Protein AF-A0A094YWD0-F1 (afdb_monomer_lite)

Structure (mmCIF, N/CA/C/O backbone):
data_AF-A0A094YWD0-F1
#
_entry.id   AF-A0A094YWD0-F1
#
loop_
_atom_site.group_PDB
_atom_site.id
_atom_site.type_symbol
_atom_site.label_atom_id
_atom_site.label_alt_id
_atom_site.label_comp_id
_atom_site.label_asym_id
_atom_site.label_entity_id
_atom_site.label_seq_id
_atom_site.pdbx_PDB_ins_code
_atom_site.Cartn_x
_atom_site.Cartn_y
_atom_site.Cartn_z
_atom_site.occupancy
_atom_site.B_iso_or_equiv
_atom_site.auth_seq_id
_atom_site.auth_comp_id
_atom_site.auth_asym_id
_atom_site.auth_atom_id
_atom_site.pdbx_PDB_model_num
ATOM 1 N N . MET A 1 1 ? 20.566 14.401 -13.069 1.00 58.91 1 MET A N 1
ATOM 2 C CA . MET A 1 1 ? 19.332 14.730 -13.814 1.00 58.91 1 MET A CA 1
ATOM 3 C C . MET A 1 1 ? 18.241 13.792 -13.318 1.00 58.91 1 MET A C 1
ATOM 5 O O . MET A 1 1 ? 18.445 12.587 -13.382 1.00 58.91 1 MET A O 1
ATOM 9 N N . ILE A 1 2 ? 17.164 14.310 -12.721 1.00 68.06 2 ILE A N 1
ATOM 10 C CA . ILE A 1 2 ? 16.050 13.475 -12.239 1.00 68.06 2 ILE A CA 1
ATOM 11 C C . ILE A 1 2 ? 15.212 13.089 -13.460 1.00 68.06 2 ILE A C 1
ATOM 13 O O . ILE A 1 2 ? 14.759 13.970 -14.187 1.00 68.06 2 ILE A O 1
ATOM 17 N N . THR A 1 3 ? 15.044 11.792 -13.718 1.00 81.31 3 THR A N 1
ATOM 18 C CA . THR A 1 3 ? 14.135 11.312 -14.769 1.00 81.31 3 THR A CA 1
ATOM 19 C C . THR A 1 3 ? 12.700 11.268 -14.239 1.00 81.31 3 THR A C 1
ATOM 21 O O . THR A 1 3 ? 12.477 11.226 -13.028 1.00 81.31 3 THR A O 1
ATOM 24 N N . ALA A 1 4 ? 11.716 11.258 -15.141 1.00 80.19 4 ALA A N 1
ATOM 25 C CA . ALA A 1 4 ? 10.300 11.189 -14.768 1.00 80.19 4 ALA A CA 1
ATOM 26 C C . ALA A 1 4 ? 9.953 9.940 -13.928 1.00 80.19 4 ALA A C 1
ATOM 28 O O . ALA A 1 4 ? 9.079 9.988 -13.070 1.00 80.19 4 ALA A O 1
ATOM 29 N N . GLU A 1 5 ? 10.668 8.828 -14.117 1.00 77.19 5 GLU A N 1
ATOM 30 C CA . GLU A 1 5 ? 10.511 7.626 -13.287 1.00 77.19 5 GLU A CA 1
ATOM 31 C C . GLU A 1 5 ? 10.878 7.904 -11.818 1.00 77.19 5 GLU A C 1
ATOM 33 O O . GLU A 1 5 ? 10.134 7.557 -10.899 1.00 77.19 5 GLU A O 1
ATOM 38 N N . TRP A 1 6 ? 11.990 8.601 -11.577 1.00 83.75 6 TRP A N 1
ATOM 39 C CA . TRP A 1 6 ? 12.442 8.917 -10.222 1.00 83.75 6 TRP A CA 1
ATOM 40 C C . TRP A 1 6 ? 11.555 9.950 -9.520 1.00 83.75 6 TRP A C 1
ATOM 42 O O . TRP A 1 6 ? 11.378 9.854 -8.306 1.00 83.75 6 TRP A O 1
ATOM 52 N N . SER A 1 7 ? 10.943 10.895 -10.245 1.00 86.38 7 SER A N 1
ATOM 53 C CA . SER A 1 7 ? 9.976 11.821 -9.635 1.00 86.38 7 SER A CA 1
ATOM 54 C C . SER A 1 7 ? 8.698 11.107 -9.182 1.00 86.38 7 SER A C 1
ATOM 56 O O . SER A 1 7 ? 8.186 11.407 -8.103 1.00 86.38 7 SER A O 1
ATOM 58 N N . ILE A 1 8 ? 8.229 10.108 -9.940 1.00 86.12 8 ILE A N 1
ATOM 59 C CA . ILE A 1 8 ? 7.102 9.248 -9.545 1.00 86.12 8 ILE A CA 1
ATOM 60 C C . ILE A 1 8 ? 7.458 8.437 -8.293 1.00 86.12 8 ILE A C 1
ATOM 62 O O . ILE A 1 8 ? 6.683 8.408 -7.339 1.00 86.12 8 ILE A O 1
ATOM 66 N N . VAL A 1 9 ? 8.643 7.821 -8.256 1.00 86.12 9 VAL A N 1
ATOM 67 C CA . VAL A 1 9 ? 9.125 7.070 -7.082 1.00 86.12 9 VAL A CA 1
ATOM 68 C C . VAL A 1 9 ? 9.156 7.957 -5.833 1.00 86.12 9 VAL A C 1
ATOM 70 O O . VAL A 1 9 ? 8.632 7.562 -4.793 1.00 86.12 9 VAL A O 1
ATOM 73 N N . ILE A 1 10 ? 9.699 9.175 -5.935 1.00 90.38 10 ILE A N 1
ATOM 74 C CA . ILE A 1 10 ? 9.741 10.138 -4.822 1.00 90.38 10 ILE A CA 1
ATOM 75 C C . ILE A 1 10 ? 8.327 10.502 -4.352 1.00 90.38 10 ILE A C 1
ATOM 77 O O . ILE A 1 10 ? 8.067 10.515 -3.148 1.00 90.38 10 ILE A O 1
ATOM 81 N N . LEU A 1 11 ? 7.397 10.748 -5.280 1.00 91.31 11 LEU A N 1
ATOM 82 C CA . LEU A 1 11 ? 6.003 11.037 -4.944 1.00 91.31 11 LEU A CA 1
ATOM 83 C C . LEU A 1 11 ? 5.360 9.885 -4.157 1.00 91.31 11 LEU A C 1
ATOM 85 O O . LEU A 1 11 ? 4.728 10.122 -3.128 1.00 91.31 11 LEU A O 1
ATOM 89 N N . PHE A 1 12 ? 5.553 8.639 -4.593 1.00 89.44 12 PHE A N 1
ATOM 90 C CA . PHE A 1 12 ? 5.037 7.472 -3.875 1.00 89.44 12 PHE A CA 1
ATOM 91 C C . PHE A 1 12 ? 5.646 7.320 -2.479 1.00 89.44 12 PHE A C 1
ATOM 93 O O . PHE A 1 12 ? 4.923 6.988 -1.541 1.00 89.44 12 PHE A O 1
ATOM 100 N N . ILE A 1 13 ? 6.941 7.603 -2.311 1.00 91.25 13 ILE A N 1
ATOM 101 C CA . ILE A 1 13 ? 7.590 7.595 -0.993 1.00 91.25 13 ILE A CA 1
ATOM 102 C C . ILE A 1 13 ? 6.936 8.628 -0.067 1.00 91.25 13 ILE A C 1
ATOM 104 O O . ILE A 1 13 ? 6.588 8.298 1.067 1.00 91.25 13 ILE A O 1
ATOM 108 N N . LEU A 1 14 ? 6.709 9.855 -0.545 1.00 93.31 14 LEU A N 1
ATOM 109 C CA . LEU A 1 14 ? 6.039 10.900 0.238 1.00 93.31 14 LEU A CA 1
ATOM 110 C C . LEU A 1 14 ? 4.612 10.491 0.630 1.00 93.31 14 LEU A C 1
ATOM 112 O O . LEU A 1 14 ? 4.219 10.647 1.788 1.00 93.31 14 LEU A O 1
ATOM 116 N N . LEU A 1 15 ? 3.856 9.911 -0.306 1.00 91.81 15 LEU A N 1
ATOM 117 C CA . LEU A 1 15 ? 2.512 9.394 -0.040 1.00 91.81 15 LEU A CA 1
ATOM 118 C C . LEU A 1 15 ? 2.526 8.262 0.993 1.00 91.81 15 LEU A C 1
ATOM 120 O O . LEU A 1 15 ? 1.664 8.232 1.871 1.00 91.81 15 LEU A O 1
ATOM 124 N N . LEU A 1 16 ? 3.502 7.353 0.927 1.00 91.69 16 LEU A N 1
ATOM 125 C CA . LEU A 1 16 ? 3.660 6.262 1.889 1.00 91.69 16 LEU A CA 1
ATOM 126 C C . LEU A 1 16 ? 3.991 6.774 3.289 1.00 91.69 16 LEU A C 1
ATOM 128 O O . LEU A 1 16 ? 3.429 6.271 4.258 1.00 91.69 16 LEU A O 1
ATOM 132 N N . LEU A 1 17 ? 4.859 7.780 3.411 1.00 92.69 17 LEU A N 1
ATOM 133 C CA . LEU A 1 17 ? 5.178 8.398 4.700 1.00 92.69 17 LEU A CA 1
ATOM 134 C C . LEU A 1 17 ? 3.941 9.058 5.320 1.00 92.69 17 LEU A C 1
ATOM 136 O O . LEU A 1 17 ? 3.639 8.837 6.495 1.00 92.69 17 LEU A O 1
ATOM 140 N N . LEU A 1 18 ? 3.190 9.815 4.516 1.00 93.44 18 LEU A N 1
ATOM 141 C CA . LEU A 1 18 ? 1.954 10.459 4.954 1.00 93.44 18 LEU A CA 1
ATOM 142 C C . LEU A 1 18 ? 0.909 9.422 5.389 1.00 93.44 18 LEU A C 1
ATOM 144 O O . LEU A 1 18 ? 0.342 9.504 6.478 1.00 93.44 18 LEU A O 1
ATOM 148 N N . SER A 1 19 ? 0.682 8.411 4.555 1.00 90.25 19 SER A N 1
ATOM 149 C CA . SER A 1 19 ? -0.263 7.330 4.822 1.00 90.25 19 SER A CA 1
ATOM 150 C C . SER A 1 19 ? 0.143 6.512 6.057 1.00 90.25 19 SER A C 1
ATOM 152 O O . SER A 1 19 ? -0.696 6.208 6.905 1.00 90.25 19 SER A O 1
ATOM 154 N N . PHE A 1 20 ? 1.437 6.247 6.255 1.00 91.19 20 PHE A N 1
ATOM 155 C CA . PHE A 1 20 ? 1.950 5.576 7.450 1.00 91.19 20 PHE A CA 1
ATOM 156 C C . PHE A 1 20 ? 1.708 6.376 8.740 1.00 91.19 20 PHE A C 1
ATOM 158 O O . PHE A 1 20 ? 1.358 5.797 9.776 1.00 91.19 20 PHE A O 1
ATOM 165 N N . TYR A 1 21 ? 1.848 7.704 8.686 1.00 92.94 21 TYR A N 1
ATOM 166 C CA . TYR A 1 21 ? 1.537 8.583 9.814 1.00 92.94 21 TYR A CA 1
ATOM 167 C C . TYR A 1 21 ? 0.063 8.457 10.235 1.00 92.94 21 TYR A C 1
ATOM 169 O O . TYR A 1 21 ? -0.231 8.211 11.411 1.00 92.94 21 TYR A O 1
ATOM 177 N N . TYR A 1 22 ? -0.873 8.546 9.283 1.00 88.81 22 TYR A N 1
ATOM 178 C CA . TYR A 1 22 ? -2.304 8.396 9.571 1.00 88.81 22 TYR A CA 1
ATOM 179 C C . TYR A 1 22 ? -2.670 6.980 10.016 1.00 88.81 22 TYR A C 1
ATOM 181 O O . TYR A 1 22 ? -3.406 6.825 10.991 1.00 88.81 22 TYR A O 1
ATOM 189 N N . TYR A 1 23 ? -2.116 5.956 9.366 1.00 89.94 23 TYR A N 1
ATOM 190 C CA . TYR A 1 23 ? -2.264 4.554 9.758 1.00 89.94 23 TYR A CA 1
ATOM 191 C C . TYR A 1 23 ? -1.915 4.351 11.237 1.00 89.94 23 TYR A C 1
ATOM 193 O O . TYR A 1 23 ? -2.714 3.816 12.009 1.00 89.94 23 TYR A O 1
ATOM 201 N N . SER A 1 24 ? -0.745 4.840 11.653 1.00 87.25 24 SER A N 1
ATOM 202 C CA . SER A 1 24 ? -0.258 4.689 13.026 1.00 87.25 24 SER A CA 1
ATOM 203 C C . SER A 1 24 ? -1.164 5.404 14.024 1.00 87.25 24 SER A C 1
ATOM 205 O O . SER A 1 24 ? -1.446 4.880 15.102 1.00 87.25 24 SER A O 1
ATOM 207 N N . LYS A 1 25 ? -1.665 6.587 13.655 1.00 88.50 25 LYS A N 1
ATOM 208 C CA . LYS A 1 25 ? -2.603 7.362 14.471 1.00 88.50 25 LYS A CA 1
ATOM 209 C C . LYS A 1 25 ? -3.943 6.647 14.654 1.00 88.50 25 LYS A C 1
ATOM 211 O O . LYS A 1 25 ? -4.490 6.691 15.750 1.00 88.50 25 LYS A O 1
ATOM 216 N N . VAL A 1 26 ? -4.464 5.996 13.615 1.00 86.06 26 VAL A N 1
ATOM 217 C CA . VAL A 1 26 ? -5.725 5.237 13.672 1.00 86.06 26 VAL A CA 1
ATOM 218 C C . VAL A 1 26 ? -5.561 3.976 14.518 1.00 86.06 26 VAL A C 1
ATOM 220 O O . VAL A 1 26 ? -6.341 3.755 15.437 1.00 86.06 26 VAL A O 1
ATOM 223 N N . ILE A 1 27 ? -4.504 3.195 14.282 1.00 84.62 27 ILE A N 1
ATOM 224 C CA . ILE A 1 27 ? -4.246 1.954 15.025 1.00 84.62 27 ILE A CA 1
ATOM 225 C C . ILE A 1 27 ? -4.035 2.200 16.524 1.00 84.62 27 ILE A C 1
ATOM 227 O O . ILE A 1 27 ? -4.461 1.382 17.332 1.00 84.62 27 ILE A O 1
ATOM 231 N N . ARG A 1 28 ? -3.393 3.309 16.911 1.00 85.44 28 ARG A N 1
ATOM 232 C CA . ARG A 1 28 ? -3.195 3.666 18.329 1.00 85.44 28 ARG A CA 1
ATOM 233 C C . ARG A 1 28 ? -4.474 4.096 19.049 1.00 85.44 28 ARG A C 1
ATOM 235 O O . ARG A 1 28 ? -4.463 4.134 20.267 1.00 85.44 28 ARG A O 1
ATOM 242 N N . ARG A 1 29 ? -5.525 4.468 18.316 1.00 82.19 29 ARG A N 1
ATOM 243 C CA . ARG A 1 29 ? -6.819 4.900 18.875 1.00 82.19 29 ARG A CA 1
ATOM 244 C C . ARG A 1 29 ? -7.832 3.762 19.000 1.00 82.19 29 ARG A C 1
ATOM 246 O O . ARG A 1 29 ? -8.910 3.981 19.533 1.00 82.19 29 ARG A O 1
ATOM 253 N N . LEU A 1 30 ? -7.528 2.596 18.435 1.00 81.38 30 LEU A N 1
ATOM 254 C CA . LEU A 1 30 ? -8.369 1.409 18.528 1.00 81.38 30 LEU A CA 1
ATOM 255 C C . LEU A 1 30 ? -7.952 0.631 19.781 1.00 81.38 30 LEU A C 1
ATOM 257 O O . LEU A 1 30 ? -6.956 -0.092 19.747 1.00 81.38 30 LEU A O 1
ATOM 261 N N . ASP A 1 31 ? -8.705 0.798 20.869 1.00 76.81 31 ASP A N 1
ATOM 262 C CA . ASP A 1 31 ? -8.443 0.117 22.146 1.00 76.81 31 ASP A CA 1
ATOM 263 C C . ASP A 1 31 ? -8.877 -1.361 22.113 1.00 76.81 31 ASP A C 1
ATOM 265 O O . ASP A 1 31 ? -8.279 -2.215 22.771 1.00 76.81 31 ASP A O 1
ATOM 269 N N . ASN A 1 32 ? -9.877 -1.700 21.287 1.00 83.19 32 ASN A N 1
ATOM 270 C CA . ASN A 1 32 ? -10.346 -3.073 21.119 1.00 83.19 32 ASN A CA 1
ATOM 271 C C . ASN A 1 32 ? -9.405 -3.885 20.205 1.00 83.19 32 ASN A C 1
ATOM 273 O O . ASN A 1 32 ? -9.269 -3.633 19.002 1.00 83.19 32 ASN A O 1
ATOM 277 N N . THR A 1 33 ? -8.774 -4.910 20.781 1.00 81.00 33 THR A N 1
ATOM 278 C CA . THR A 1 33 ? -7.814 -5.780 20.081 1.00 81.00 33 THR A CA 1
ATOM 279 C C . THR A 1 33 ? -8.480 -6.633 18.993 1.00 81.00 33 THR A C 1
ATOM 281 O O . THR A 1 33 ? -7.868 -6.891 17.954 1.00 81.00 33 THR A O 1
ATOM 284 N N . GLU A 1 34 ? -9.740 -7.031 19.176 1.00 83.31 34 GLU A N 1
ATOM 285 C CA . GLU A 1 34 ? -10.472 -7.868 18.216 1.00 83.31 34 GLU A CA 1
ATOM 286 C C . GLU A 1 34 ? -10.850 -7.087 16.945 1.00 83.31 34 GLU A C 1
ATOM 288 O O . GLU A 1 34 ? -10.638 -7.549 15.816 1.00 83.31 34 GLU A O 1
ATOM 293 N N . GLU A 1 35 ? -11.306 -5.844 17.107 1.00 79.62 35 GLU A N 1
ATOM 294 C CA . GLU A 1 35 ? -11.591 -4.932 15.993 1.00 79.62 35 GLU A CA 1
ATOM 295 C C . GLU A 1 35 ? -10.324 -4.581 15.216 1.00 79.62 35 GLU A C 1
ATOM 297 O O . GLU A 1 35 ? -10.308 -4.617 13.982 1.00 79.62 35 GLU A O 1
ATOM 302 N N . LYS A 1 36 ? -9.226 -4.313 15.929 1.00 82.31 36 LYS A N 1
ATOM 303 C CA . LYS A 1 36 ? -7.916 -4.063 15.324 1.00 82.31 36 LYS A CA 1
ATOM 304 C C . LYS A 1 36 ? -7.459 -5.240 14.460 1.00 82.31 36 LYS A C 1
ATOM 306 O O . LYS A 1 36 ? -7.021 -5.023 13.329 1.00 82.31 36 LYS A O 1
ATOM 311 N N . ASN A 1 37 ? -7.602 -6.474 14.944 1.00 83.75 37 ASN A N 1
ATOM 312 C CA . ASN A 1 37 ? -7.259 -7.672 14.173 1.00 83.75 37 ASN A CA 1
ATOM 313 C C . ASN A 1 37 ? -8.158 -7.851 12.945 1.00 83.75 37 ASN A C 1
ATOM 315 O O . ASN A 1 37 ? -7.664 -8.194 11.869 1.00 83.75 37 ASN A O 1
ATOM 319 N N . THR A 1 38 ? -9.452 -7.555 13.067 1.00 85.00 38 THR A N 1
ATOM 320 C CA . THR A 1 38 ? -10.394 -7.611 11.942 1.00 85.00 38 THR A CA 1
ATOM 321 C C . THR A 1 38 ? -10.030 -6.598 10.855 1.00 85.00 38 THR A C 1
ATOM 323 O O . THR A 1 38 ? -9.948 -6.954 9.677 1.00 85.00 38 THR A O 1
ATOM 326 N N . ILE A 1 39 ? -9.737 -5.352 11.238 1.00 84.56 39 ILE A N 1
ATOM 327 C CA . ILE A 1 39 ? -9.317 -4.288 10.315 1.00 84.56 39 ILE A CA 1
ATOM 328 C C . ILE A 1 39 ? -7.998 -4.653 9.625 1.00 84.56 39 ILE A C 1
ATOM 330 O O . ILE A 1 39 ? -7.875 -4.513 8.406 1.00 84.56 39 ILE A O 1
ATOM 334 N N . LEU A 1 40 ? -7.019 -5.161 10.380 1.00 83.38 40 LEU A N 1
ATOM 335 C CA . LEU A 1 40 ? -5.751 -5.617 9.814 1.00 83.38 40 LEU A CA 1
ATOM 336 C C . LEU A 1 40 ? -5.975 -6.761 8.820 1.00 83.38 40 LEU A C 1
ATOM 338 O O . LEU A 1 40 ? -5.491 -6.677 7.694 1.00 83.38 40 LEU A O 1
ATOM 342 N N . SER A 1 41 ? -6.752 -7.783 9.185 1.00 84.44 41 SER A N 1
ATOM 343 C CA . SER A 1 41 ? -7.072 -8.922 8.313 1.00 84.44 41 SER A CA 1
ATOM 344 C C . SER A 1 41 ? -7.734 -8.480 7.003 1.00 84.44 41 SER A C 1
ATOM 346 O O . SER A 1 41 ? -7.316 -8.890 5.919 1.00 84.44 41 SER A O 1
ATOM 348 N N . GLN A 1 42 ? -8.702 -7.563 7.075 1.00 81.56 42 GLN A N 1
ATOM 349 C CA . GLN A 1 42 ? -9.320 -6.978 5.886 1.00 81.56 42 GLN A CA 1
ATOM 350 C C . GLN A 1 42 ? -8.307 -6.203 5.039 1.00 81.56 42 GLN A C 1
ATOM 352 O O . GLN A 1 42 ? -8.267 -6.387 3.825 1.00 81.56 42 GLN A O 1
ATOM 357 N N . SER A 1 43 ? -7.433 -5.402 5.656 1.00 83.25 43 SER A N 1
ATOM 358 C CA . SER A 1 43 ? -6.385 -4.687 4.918 1.00 83.25 43 SER A CA 1
ATOM 359 C C . SER A 1 43 ? -5.486 -5.626 4.111 1.00 83.25 43 SER A C 1
ATOM 361 O O . SER A 1 43 ? -5.192 -5.332 2.955 1.00 83.25 43 SER A O 1
ATOM 363 N N . TYR A 1 44 ? -5.132 -6.795 4.659 1.00 82.81 44 TYR A N 1
ATOM 364 C CA . TYR A 1 44 ? -4.371 -7.813 3.931 1.00 82.81 44 TYR A CA 1
ATOM 365 C C . TYR A 1 44 ? -5.154 -8.400 2.753 1.00 82.81 44 TYR A C 1
ATOM 367 O O . TYR A 1 44 ? -4.579 -8.569 1.678 1.00 82.81 44 TYR A O 1
ATOM 375 N N . LYS A 1 45 ? -6.457 -8.669 2.917 1.00 82.88 45 LYS A N 1
ATOM 376 C CA . LYS A 1 45 ? -7.314 -9.154 1.820 1.00 82.88 45 LYS A CA 1
ATOM 377 C C . LYS A 1 45 ? -7.371 -8.153 0.667 1.00 82.88 45 LYS A C 1
ATOM 379 O O . LYS A 1 45 ? -7.160 -8.539 -0.479 1.00 82.88 45 LYS A O 1
ATOM 384 N N . TYR A 1 46 ? -7.601 -6.872 0.954 1.00 77.50 46 TYR A N 1
ATOM 385 C CA . TYR A 1 46 ? -7.645 -5.839 -0.086 1.00 77.50 46 TYR A CA 1
ATOM 386 C C . TYR A 1 46 ? -6.287 -5.646 -0.767 1.00 77.50 46 TYR A C 1
ATOM 388 O O . TYR A 1 46 ? -6.236 -5.572 -1.992 1.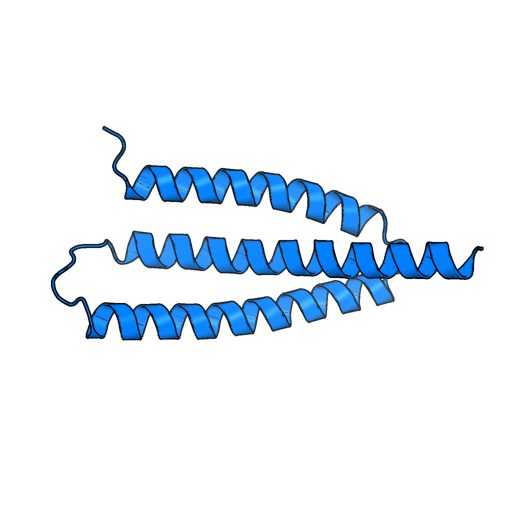00 77.50 46 TYR A O 1
ATOM 396 N N . SER A 1 47 ? -5.184 -5.672 -0.014 1.00 78.12 47 SER A N 1
ATOM 397 C CA . SER A 1 47 ? -3.838 -5.660 -0.599 1.00 78.12 47 SER A CA 1
ATOM 398 C C . SER A 1 47 ? -3.572 -6.852 -1.513 1.00 78.12 47 SER A C 1
ATOM 400 O O . SER A 1 47 ? -2.918 -6.681 -2.536 1.00 78.12 47 SER A O 1
ATOM 402 N N . TYR A 1 48 ? -4.083 -8.043 -1.187 1.00 77.62 48 TYR A N 1
ATOM 403 C CA . TYR A 1 48 ? -3.952 -9.218 -2.048 1.00 77.62 48 TYR A CA 1
ATOM 404 C C . TYR A 1 48 ? -4.663 -9.018 -3.391 1.00 77.62 48 TYR A C 1
ATOM 406 O O . TYR A 1 48 ? -4.062 -9.252 -4.438 1.00 77.62 48 TYR A O 1
ATOM 414 N N . PHE A 1 49 ? -5.895 -8.495 -3.380 1.00 75.38 49 PHE A N 1
ATOM 415 C CA . PHE A 1 49 ? -6.581 -8.116 -4.618 1.00 75.38 49 PHE A CA 1
ATOM 416 C C . PHE A 1 49 ? -5.763 -7.101 -5.418 1.00 75.38 49 PHE A C 1
ATOM 418 O O . PHE A 1 49 ? -5.576 -7.281 -6.618 1.00 75.38 49 PHE A O 1
ATOM 425 N N . THR A 1 50 ? -5.214 -6.076 -4.763 1.00 77.31 50 THR A N 1
ATOM 426 C CA . THR A 1 50 ? -4.354 -5.088 -5.426 1.00 77.31 50 THR A CA 1
ATOM 427 C C . THR A 1 50 ? -3.129 -5.728 -6.069 1.00 77.31 50 THR A C 1
ATOM 429 O O . THR A 1 50 ? -2.844 -5.411 -7.215 1.00 77.31 50 THR A O 1
ATOM 432 N N . ILE A 1 51 ? -2.446 -6.660 -5.395 1.00 78.94 51 ILE A N 1
ATOM 433 C CA . ILE A 1 51 ? -1.309 -7.394 -5.975 1.00 78.94 51 ILE A CA 1
ATOM 434 C C . ILE A 1 51 ? -1.740 -8.117 -7.256 1.00 78.94 51 ILE A C 1
ATOM 436 O O . ILE A 1 51 ? -1.083 -7.973 -8.285 1.00 78.94 51 ILE A O 1
ATOM 440 N N . VAL A 1 52 ? -2.849 -8.862 -7.213 1.00 78.12 52 VAL A N 1
ATOM 441 C CA . VAL A 1 52 ? -3.349 -9.623 -8.370 1.00 78.12 52 VAL A CA 1
ATOM 442 C C . VAL A 1 52 ? -3.693 -8.691 -9.535 1.00 78.12 52 VAL A C 1
ATOM 444 O O . VAL A 1 52 ? -3.244 -8.923 -10.656 1.00 78.12 52 VAL A O 1
ATOM 447 N N . PHE A 1 53 ? -4.427 -7.605 -9.280 1.00 78.38 53 PHE A N 1
ATOM 448 C CA . PHE A 1 53 ? -4.785 -6.635 -10.318 1.00 78.38 53 PHE A CA 1
ATOM 449 C C . PHE A 1 53 ? -3.569 -5.890 -10.873 1.00 78.38 53 PHE A C 1
ATOM 451 O O . PHE A 1 53 ? -3.497 -5.673 -12.081 1.00 78.38 53 PHE A O 1
ATOM 458 N N . SER A 1 54 ? -2.593 -5.533 -10.034 1.00 80.44 54 SER A N 1
ATOM 459 C CA . SER A 1 54 ? -1.357 -4.905 -10.497 1.00 80.44 54 SER A CA 1
ATOM 460 C C . SER A 1 54 ? -0.535 -5.855 -11.364 1.00 80.44 54 SER A C 1
ATOM 462 O O . SER A 1 54 ? -0.079 -5.443 -12.422 1.00 80.44 54 SER A O 1
ATOM 464 N N . LEU A 1 55 ? -0.397 -7.131 -10.991 1.00 76.44 55 LEU A N 1
ATOM 465 C CA . LEU A 1 55 ? 0.296 -8.124 -11.820 1.00 76.44 55 LEU A CA 1
ATOM 466 C C . LEU A 1 55 ? -0.403 -8.332 -13.170 1.00 76.44 55 LEU A C 1
ATOM 468 O O . LEU A 1 55 ? 0.264 -8.332 -14.203 1.00 76.44 55 LEU A O 1
ATOM 472 N N . LEU A 1 56 ? -1.738 -8.435 -13.183 1.00 77.38 56 LEU A N 1
ATOM 473 C CA . LEU A 1 56 ? -2.517 -8.496 -14.425 1.00 77.38 56 LEU A CA 1
ATOM 474 C C . LEU A 1 56 ? -2.293 -7.253 -15.292 1.00 77.38 56 LEU A C 1
ATOM 476 O O . LEU A 1 56 ? -2.072 -7.378 -16.495 1.00 77.38 56 LEU A O 1
ATOM 480 N N . PHE A 1 57 ? -2.291 -6.062 -14.688 1.00 76.81 57 PHE A N 1
ATOM 481 C CA . PHE A 1 57 ? -2.034 -4.814 -15.400 1.00 76.81 57 PHE A CA 1
ATOM 482 C C . PHE A 1 57 ? -0.630 -4.776 -16.013 1.00 76.81 57 PHE A C 1
ATOM 484 O O . PHE A 1 57 ? -0.489 -4.365 -17.159 1.00 76.81 57 PHE A O 1
ATOM 491 N N . ILE A 1 58 ? 0.398 -5.249 -15.299 1.00 74.06 58 ILE A N 1
ATOM 492 C CA . ILE A 1 58 ? 1.768 -5.340 -15.828 1.00 74.06 58 ILE A CA 1
ATOM 493 C C . ILE A 1 58 ? 1.819 -6.254 -17.051 1.00 74.06 58 ILE A C 1
ATOM 495 O O . ILE A 1 58 ? 2.412 -5.880 -18.061 1.00 74.06 58 ILE A O 1
ATOM 499 N N . ILE A 1 59 ? 1.189 -7.431 -16.975 1.00 74.62 59 ILE A N 1
ATOM 500 C CA . ILE A 1 59 ? 1.155 -8.396 -18.081 1.00 74.62 59 ILE A CA 1
ATOM 501 C C . ILE A 1 59 ? 0.466 -7.773 -19.301 1.00 74.62 59 ILE A C 1
ATOM 503 O O . ILE A 1 59 ? 1.028 -7.779 -20.394 1.00 74.62 59 ILE A O 1
ATOM 507 N N . VAL A 1 60 ? -0.715 -7.172 -19.116 1.00 74.62 60 VAL A N 1
ATOM 508 C CA . VAL A 1 60 ? -1.451 -6.492 -20.196 1.00 74.62 60 VAL A CA 1
ATOM 509 C C . VAL A 1 60 ? -0.641 -5.328 -20.769 1.00 74.62 60 VAL A C 1
ATOM 511 O O . VAL A 1 60 ? -0.565 -5.175 -21.988 1.00 74.62 60 VAL A O 1
ATOM 514 N N . TYR A 1 61 ? 0.007 -4.531 -19.917 1.00 70.44 61 TYR A N 1
ATOM 515 C CA . TYR A 1 61 ? 0.840 -3.411 -20.343 1.00 70.44 61 TYR A CA 1
ATOM 516 C C . TYR A 1 61 ? 2.021 -3.879 -21.199 1.00 70.44 61 TYR A C 1
ATOM 518 O O . TYR A 1 61 ? 2.239 -3.328 -22.276 1.00 70.44 61 TYR A O 1
ATOM 526 N N . GLN A 1 62 ? 2.739 -4.925 -20.776 1.00 68.69 62 GLN A N 1
ATOM 527 C CA . GLN A 1 62 ? 3.846 -5.487 -21.553 1.00 68.69 62 GLN A CA 1
ATOM 528 C C . GLN A 1 62 ? 3.380 -6.067 -22.892 1.00 68.69 62 GLN A C 1
ATOM 530 O O . GLN A 1 62 ? 4.039 -5.841 -23.903 1.00 68.69 62 GLN A O 1
ATOM 535 N N . LEU A 1 63 ? 2.230 -6.752 -22.924 1.00 70.69 63 LEU A N 1
ATOM 536 C CA . LEU A 1 63 ? 1.655 -7.287 -24.163 1.00 70.69 63 LEU A CA 1
ATOM 537 C C . LEU A 1 63 ? 1.221 -6.180 -25.139 1.00 70.69 63 LEU A C 1
ATOM 539 O O . LEU A 1 63 ? 1.347 -6.351 -26.348 1.00 70.69 63 LEU A O 1
ATOM 543 N N . THR A 1 64 ? 0.729 -5.048 -24.628 1.00 68.31 64 THR A N 1
ATOM 544 C CA . THR A 1 64 ? 0.150 -3.969 -25.452 1.00 68.31 64 THR A CA 1
ATOM 545 C C . THR A 1 64 ? 1.190 -2.932 -25.893 1.00 68.31 64 THR A C 1
ATOM 547 O O . THR A 1 64 ? 1.115 -2.406 -27.000 1.00 68.31 64 THR A O 1
ATOM 550 N N . PHE A 1 65 ? 2.182 -2.633 -25.049 1.00 64.81 65 PHE A N 1
ATOM 551 C CA . PHE A 1 65 ? 3.156 -1.554 -25.253 1.00 64.81 65 PHE A CA 1
ATOM 552 C C . PHE A 1 65 ? 4.592 -2.077 -25.369 1.00 64.81 65 PHE A C 1
ATOM 554 O O . PHE A 1 65 ? 5.520 -1.487 -24.817 1.00 64.81 65 PHE A O 1
ATOM 561 N N . TYR A 1 66 ? 4.785 -3.146 -26.147 1.00 58.66 66 TYR A N 1
ATOM 562 C CA . TYR A 1 66 ? 6.070 -3.837 -26.366 1.00 58.66 66 TYR A CA 1
ATOM 563 C C . TYR A 1 66 ? 7.246 -2.917 -26.786 1.00 58.66 66 TYR A C 1
ATOM 565 O O . TYR A 1 66 ? 8.406 -3.310 -26.702 1.00 58.66 66 TYR A O 1
ATOM 573 N N . ASN A 1 67 ? 6.960 -1.682 -27.219 1.00 55.66 67 ASN A N 1
ATOM 574 C CA . ASN A 1 67 ? 7.937 -0.685 -27.669 1.00 55.66 67 ASN A CA 1
ATOM 575 C C . ASN A 1 67 ? 8.376 0.347 -26.610 1.00 55.66 67 ASN A C 1
ATOM 577 O O . ASN A 1 67 ? 9.322 1.098 -26.861 1.00 55.66 67 ASN A O 1
ATOM 581 N N . TYR A 1 68 ? 7.734 0.427 -25.440 1.00 59.91 68 TYR A N 1
ATOM 582 C CA . TYR A 1 68 ? 8.134 1.382 -24.401 1.00 59.91 68 TYR A CA 1
ATOM 583 C C . TYR A 1 68 ? 9.197 0.774 -23.477 1.00 59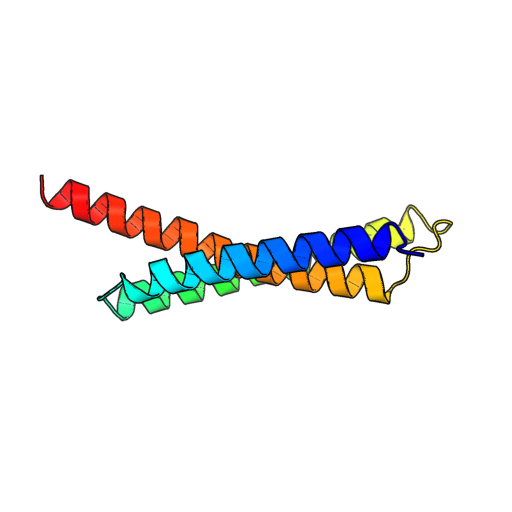.91 68 TYR A C 1
ATOM 585 O O . TYR A 1 68 ? 8.937 -0.176 -22.744 1.00 59.91 68 TYR A O 1
ATOM 593 N N . LYS A 1 69 ? 10.405 1.359 -23.479 1.00 68.00 69 LYS A N 1
ATOM 594 C CA . LYS A 1 69 ? 11.552 0.977 -22.626 1.00 68.00 69 LYS A CA 1
ATOM 595 C C . LYS A 1 69 ? 11.370 1.391 -21.155 1.00 68.00 69 LYS A C 1
ATOM 597 O O . LYS A 1 69 ? 12.280 1.967 -20.566 1.00 68.00 69 LYS A O 1
ATOM 602 N N . ILE A 1 70 ? 10.202 1.159 -20.562 1.00 71.19 70 ILE A N 1
ATOM 603 C CA . ILE A 1 70 ? 10.038 1.355 -19.118 1.00 71.19 70 ILE A CA 1
ATOM 604 C C . ILE A 1 70 ? 10.789 0.234 -18.401 1.00 71.19 70 ILE A C 1
ATOM 606 O O . ILE A 1 70 ? 10.661 -0.941 -18.751 1.00 71.19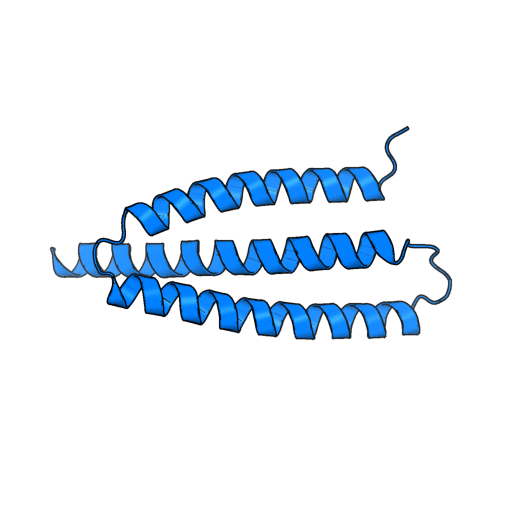 70 ILE A O 1
ATOM 610 N N . SER A 1 71 ? 11.583 0.590 -17.393 1.00 78.50 71 SER A N 1
ATOM 611 C CA . SER A 1 71 ? 12.343 -0.400 -16.633 1.00 78.50 71 SER A CA 1
ATOM 612 C C . SER A 1 71 ? 11.411 -1.350 -15.873 1.00 78.50 71 SER A C 1
ATOM 614 O O . SER A 1 71 ? 10.540 -0.922 -15.114 1.00 78.50 71 SER A O 1
ATOM 616 N N . TYR A 1 72 ? 11.633 -2.660 -15.999 1.00 76.12 72 TYR A N 1
ATOM 617 C CA . TYR A 1 72 ? 10.907 -3.669 -15.217 1.00 76.12 72 TYR A CA 1
ATOM 618 C C . TYR A 1 72 ? 11.028 -3.424 -13.701 1.00 76.12 72 TYR A C 1
ATOM 620 O O . TYR A 1 72 ? 10.060 -3.573 -12.956 1.00 76.12 72 TYR A O 1
ATOM 628 N N . VAL A 1 73 ? 12.198 -2.956 -13.249 1.00 80.94 73 VAL A N 1
ATOM 629 C CA . VAL A 1 73 ? 12.448 -2.600 -11.843 1.00 80.94 73 VAL A CA 1
ATOM 630 C C . VAL A 1 73 ? 11.561 -1.436 -11.396 1.00 80.94 73 VAL A C 1
ATOM 632 O O . VAL A 1 7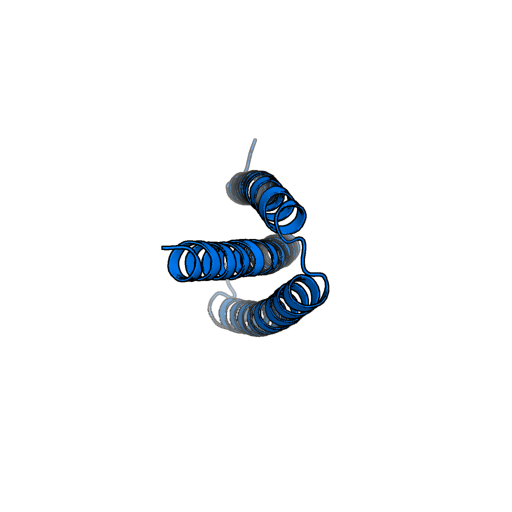3 ? 11.034 -1.460 -10.283 1.00 80.94 73 VAL A O 1
ATOM 635 N N . PHE A 1 74 ? 11.347 -0.440 -12.260 1.00 81.81 74 PHE A N 1
ATOM 636 C CA . PHE A 1 74 ? 10.458 0.685 -11.966 1.00 81.81 74 PHE A CA 1
ATOM 637 C C . PHE A 1 74 ? 9.015 0.205 -11.770 1.00 81.81 74 PHE A C 1
ATOM 639 O O . PHE A 1 74 ? 8.382 0.537 -10.768 1.00 81.81 74 PHE A O 1
ATOM 646 N N . ILE A 1 75 ? 8.530 -0.653 -12.668 1.00 80.00 75 ILE A N 1
ATOM 647 C CA . ILE A 1 75 ? 7.176 -1.212 -12.609 1.00 80.00 75 ILE A CA 1
ATOM 648 C C . ILE A 1 75 ? 6.959 -2.027 -11.325 1.00 80.00 75 ILE A C 1
ATOM 650 O O . ILE A 1 75 ? 5.946 -1.849 -10.640 1.00 80.00 75 ILE A O 1
ATOM 654 N N . LEU A 1 76 ? 7.917 -2.887 -10.963 1.00 81.94 76 LEU A N 1
ATOM 655 C CA . LEU A 1 76 ? 7.866 -3.647 -9.710 1.00 81.94 76 LEU A CA 1
ATOM 656 C C . LEU A 1 76 ? 7.841 -2.727 -8.485 1.00 81.94 76 LEU A C 1
ATOM 658 O O . LEU A 1 76 ? 7.052 -2.944 -7.565 1.00 81.94 76 LEU A O 1
ATOM 662 N N . THR A 1 77 ? 8.668 -1.680 -8.489 1.00 84.94 77 THR A N 1
ATOM 663 C CA . THR A 1 77 ? 8.767 -0.725 -7.378 1.00 84.94 77 THR A CA 1
ATOM 664 C C . THR A 1 77 ? 7.456 0.036 -7.181 1.00 84.94 77 THR A C 1
ATOM 666 O O . THR A 1 77 ? 6.923 0.077 -6.072 1.00 84.94 77 THR A O 1
ATOM 669 N N . VAL A 1 78 ? 6.882 0.584 -8.257 1.00 83.88 78 VAL A N 1
ATOM 670 C CA . VAL A 1 78 ? 5.593 1.292 -8.206 1.00 83.88 78 VAL A CA 1
ATOM 671 C C . VAL A 1 78 ? 4.475 0.354 -7.756 1.00 83.88 78 VAL A C 1
ATOM 673 O O . VAL A 1 78 ? 3.651 0.731 -6.926 1.00 83.88 78 VAL A O 1
ATOM 676 N N . THR A 1 79 ? 4.477 -0.892 -8.228 1.00 83.31 79 THR A N 1
ATOM 677 C CA . THR A 1 79 ? 3.492 -1.899 -7.812 1.00 83.31 79 THR A CA 1
ATOM 678 C C . THR A 1 79 ? 3.572 -2.187 -6.316 1.00 83.31 79 THR A C 1
ATOM 680 O O . THR A 1 79 ? 2.551 -2.159 -5.629 1.00 83.31 79 THR A O 1
ATOM 683 N N . ALA A 1 80 ? 4.778 -2.386 -5.778 1.00 84.75 80 ALA A N 1
ATOM 684 C CA . ALA A 1 80 ? 4.973 -2.571 -4.343 1.00 84.75 80 ALA A CA 1
ATOM 685 C C . ALA A 1 80 ? 4.464 -1.361 -3.538 1.00 84.75 80 ALA A C 1
ATOM 687 O O . ALA A 1 80 ? 3.788 -1.530 -2.521 1.00 84.75 80 ALA A O 1
ATOM 688 N N . PHE A 1 81 ? 4.720 -0.137 -4.011 1.00 89.31 81 PHE A N 1
ATOM 689 C CA . PHE A 1 81 ? 4.233 1.077 -3.358 1.00 89.31 81 PHE A CA 1
ATOM 690 C C . PHE A 1 81 ? 2.711 1.207 -3.384 1.00 89.31 81 PHE A C 1
ATOM 692 O O . PHE A 1 81 ? 2.117 1.540 -2.358 1.00 89.31 81 PHE A O 1
ATOM 699 N N . VAL A 1 82 ? 2.064 0.896 -4.508 1.00 85.56 82 VAL A N 1
ATOM 700 C CA . VAL A 1 82 ? 0.597 0.884 -4.620 1.00 85.56 82 VAL A CA 1
ATOM 701 C C . VAL A 1 82 ? -0.012 -0.116 -3.636 1.00 85.56 82 VAL A C 1
ATOM 703 O O . VAL A 1 82 ? -0.944 0.225 -2.909 1.00 85.56 82 VAL A O 1
ATOM 706 N N . VAL A 1 83 ? 0.544 -1.325 -3.545 1.00 86.56 83 VAL A N 1
ATOM 707 C CA . VAL A 1 83 ? 0.071 -2.365 -2.617 1.00 86.56 83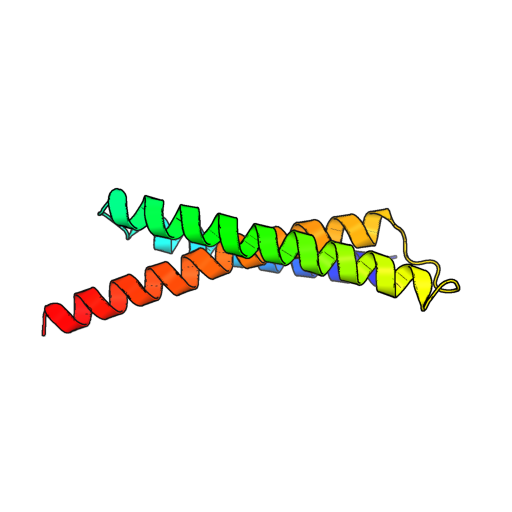 VAL A CA 1
ATOM 708 C C . VAL A 1 83 ? 0.179 -1.909 -1.160 1.00 86.56 83 VAL A C 1
ATOM 710 O O . VAL A 1 83 ? -0.770 -2.070 -0.385 1.00 86.56 83 VAL A O 1
ATOM 713 N N . LEU A 1 84 ? 1.312 -1.305 -0.784 1.00 86.50 84 LEU A N 1
ATOM 714 C CA . LEU A 1 84 ? 1.520 -0.757 0.558 1.00 86.50 84 LEU A CA 1
ATOM 715 C C . LEU A 1 84 ? 0.561 0.401 0.862 1.00 86.50 84 LEU A C 1
ATOM 717 O O . LEU A 1 84 ? 0.001 0.448 1.960 1.00 86.50 84 LEU A O 1
ATOM 721 N N . LEU A 1 85 ? 0.326 1.296 -0.103 1.00 86.69 85 LEU A N 1
ATOM 722 C CA . LEU A 1 85 ? -0.640 2.384 0.044 1.00 86.69 85 LEU A CA 1
ATOM 723 C C . LEU A 1 85 ? -2.051 1.846 0.261 1.00 86.69 85 LEU A C 1
ATOM 725 O O . LEU A 1 85 ? -2.703 2.264 1.213 1.00 86.69 85 LEU A O 1
ATOM 729 N N . VAL A 1 86 ? -2.510 0.885 -0.547 1.00 85.50 86 VAL A N 1
ATOM 730 C CA . VAL A 1 86 ? -3.850 0.298 -0.382 1.00 85.50 86 VAL A CA 1
ATOM 731 C C . VAL A 1 86 ? -3.994 -0.375 0.981 1.00 85.50 86 VAL A C 1
ATOM 733 O O . VAL A 1 86 ? -5.024 -0.201 1.639 1.00 85.50 86 VAL A O 1
ATOM 736 N N . LYS A 1 87 ? -2.953 -1.073 1.455 1.00 83.19 87 LYS A N 1
ATOM 737 C CA . LYS A 1 87 ? -2.944 -1.664 2.801 1.00 83.19 87 LYS A CA 1
ATOM 738 C C . LYS A 1 87 ? -3.215 -0.606 3.869 1.00 83.19 87 LYS A C 1
ATOM 740 O O . LYS A 1 87 ? -4.125 -0.746 4.684 1.00 83.19 87 LYS A O 1
ATOM 745 N N . GLN A 1 88 ? -2.417 0.460 3.859 1.00 87.25 88 GLN A N 1
ATOM 746 C CA . GLN A 1 88 ? -2.475 1.513 4.868 1.00 87.25 88 GLN A CA 1
ATOM 747 C C . GLN A 1 88 ? -3.790 2.302 4.788 1.00 87.25 88 GLN A C 1
ATOM 749 O O . GLN A 1 88 ? -4.437 2.515 5.812 1.00 87.25 88 GLN A O 1
ATOM 754 N N . TRP A 1 89 ? -4.237 2.656 3.580 1.00 85.44 89 TRP A N 1
ATOM 755 C CA . TRP A 1 89 ? -5.499 3.362 3.349 1.00 85.44 89 TRP A CA 1
ATOM 756 C C . TRP A 1 89 ? -6.721 2.561 3.782 1.00 85.44 89 TRP A C 1
ATOM 758 O O . TRP A 1 89 ? -7.638 3.126 4.377 1.00 85.44 89 TRP A O 1
ATOM 768 N N . THR A 1 90 ? -6.727 1.246 3.554 1.00 86.06 90 THR A N 1
ATOM 769 C CA . THR A 1 90 ? -7.822 0.378 4.005 1.00 86.06 90 THR A CA 1
ATOM 770 C C . THR A 1 90 ? -7.974 0.440 5.522 1.00 86.06 90 THR A C 1
ATOM 772 O O . THR A 1 90 ? -9.084 0.614 6.024 1.00 86.06 90 THR A O 1
ATOM 775 N N . VAL A 1 91 ? -6.862 0.386 6.261 1.00 86.25 91 VAL A N 1
ATOM 776 C CA . VAL A 1 91 ? -6.887 0.536 7.722 1.00 86.25 91 VAL A CA 1
ATOM 777 C C . VAL A 1 91 ? -7.372 1.921 8.142 1.00 86.25 91 VAL A C 1
ATOM 779 O O . VAL A 1 91 ? -8.189 2.014 9.054 1.00 86.25 91 VAL A O 1
ATOM 782 N N . ILE A 1 92 ? -6.925 2.988 7.472 1.00 86.06 92 ILE A N 1
ATOM 783 C CA . ILE A 1 92 ? -7.367 4.359 7.777 1.00 86.06 92 ILE A CA 1
ATOM 784 C C . ILE A 1 92 ? -8.886 4.491 7.599 1.00 86.06 92 ILE A C 1
ATOM 786 O O . ILE A 1 92 ? -9.574 4.979 8.495 1.00 86.06 92 ILE A O 1
ATOM 790 N N . ILE A 1 93 ? -9.423 4.026 6.468 1.00 86.00 93 ILE A N 1
ATOM 791 C CA . ILE A 1 93 ? -10.856 4.107 6.159 1.00 86.00 93 ILE A CA 1
ATOM 792 C C . ILE A 1 93 ? -11.666 3.270 7.150 1.00 86.00 93 ILE A C 1
ATOM 794 O O . ILE A 1 93 ? -12.658 3.751 7.696 1.00 86.00 93 ILE A O 1
ATOM 798 N N . MET A 1 94 ? -11.261 2.023 7.392 1.00 85.00 94 MET A N 1
ATOM 799 C CA . MET A 1 94 ? -12.000 1.129 8.282 1.00 85.00 94 MET A CA 1
ATOM 800 C C . MET A 1 94 ? -11.942 1.588 9.739 1.00 85.00 94 MET A C 1
ATOM 802 O O . MET A 1 94 ? -12.979 1.621 10.395 1.00 85.00 94 MET A O 1
ATOM 806 N N . GLY A 1 95 ? -10.779 2.018 10.230 1.00 81.38 95 GLY A N 1
ATOM 807 C CA . GLY A 1 95 ? -10.660 2.531 11.594 1.00 81.38 95 GLY A CA 1
ATOM 808 C C . GLY A 1 95 ? -11.450 3.824 11.816 1.00 81.38 95 GLY A C 1
ATOM 809 O O . GLY A 1 95 ? -12.098 3.974 12.849 1.00 81.38 95 GLY A O 1
ATOM 810 N N . ASN A 1 96 ? -11.504 4.724 10.827 1.00 82.81 96 ASN A N 1
ATOM 811 C CA . ASN A 1 96 ? -12.351 5.919 10.916 1.00 82.81 96 ASN A CA 1
ATOM 812 C C . ASN A 1 96 ? -13.852 5.581 10.893 1.00 82.81 96 ASN A C 1
ATOM 814 O O . ASN A 1 96 ? -14.625 6.214 11.610 1.00 82.81 96 ASN A O 1
ATOM 818 N N . LYS A 1 97 ? -14.273 4.569 10.118 1.00 82.62 97 LYS A N 1
ATOM 819 C CA . LYS A 1 97 ? -15.666 4.082 10.127 1.00 82.62 97 LYS A CA 1
ATOM 820 C C . LYS A 1 97 ? -16.071 3.512 11.486 1.00 82.62 97 LYS A C 1
ATOM 822 O O . LYS A 1 97 ? -17.207 3.714 11.897 1.00 82.62 97 LYS A O 1
ATOM 827 N N . VAL A 1 98 ? -15.166 2.814 12.171 1.00 79.81 98 VAL A N 1
ATOM 828 C CA . VAL A 1 98 ? -15.417 2.298 13.526 1.00 79.81 98 VAL A CA 1
ATOM 829 C C . VAL A 1 98 ? -15.592 3.450 14.513 1.00 79.81 98 VAL A C 1
ATOM 831 O O . VAL A 1 98 ? -16.609 3.504 15.195 1.00 79.81 98 VAL A O 1
ATOM 834 N N . LYS A 1 99 ? -14.690 4.441 14.500 1.00 72.06 99 LYS A N 1
ATOM 835 C CA . LYS A 1 99 ? -14.801 5.632 15.360 1.00 72.06 99 LYS A CA 1
ATOM 836 C C . LYS A 1 99 ? -16.135 6.365 15.185 1.00 72.06 99 LYS A C 1
ATOM 838 O O . LYS A 1 99 ? -16.772 6.703 16.175 1.00 72.06 99 LYS A O 1
ATOM 843 N N . ALA A 1 100 ? -16.572 6.566 13.940 1.00 70.69 100 ALA A N 1
ATOM 844 C CA . ALA A 1 100 ? -17.843 7.227 13.648 1.00 70.69 100 ALA A CA 1
ATOM 845 C C . ALA A 1 100 ? -19.054 6.463 14.219 1.00 70.69 100 ALA A C 1
ATOM 847 O O . ALA A 1 100 ? -19.995 7.084 14.703 1.00 70.69 100 ALA A O 1
ATOM 848 N N . LYS A 1 101 ? -19.024 5.122 14.205 1.00 72.62 101 LYS A N 1
ATOM 849 C CA . LYS A 1 101 ? -20.079 4.298 14.818 1.00 72.62 101 LYS A CA 1
ATOM 850 C C . LYS A 1 101 ? -20.092 4.412 16.343 1.00 72.62 101 LYS A C 1
ATOM 852 O O . LYS A 1 101 ? -21.171 4.489 16.917 1.00 72.62 101 LYS A O 1
ATOM 857 N N . CYS A 1 102 ? -18.923 4.453 16.984 1.00 63.41 102 CYS A N 1
ATOM 858 C CA . CYS A 1 102 ? -18.830 4.639 18.434 1.00 63.41 102 CYS A CA 1
ATOM 859 C C . CYS A 1 102 ? -19.388 6.003 18.864 1.00 63.41 102 CYS A C 1
ATOM 861 O O . CYS A 1 102 ? -20.150 6.069 19.820 1.00 63.41 102 CYS A O 1
ATOM 863 N N . GLU A 1 103 ? -19.069 7.071 18.125 1.00 71.44 103 GLU A N 1
ATOM 864 C CA . GLU A 1 103 ? -19.585 8.421 18.404 1.00 71.44 103 GLU A CA 1
ATOM 865 C C . GLU A 1 103 ? -21.111 8.510 18.219 1.00 71.44 103 GLU A C 1
ATOM 867 O O . GLU A 1 103 ? -21.779 9.201 18.983 1.00 71.44 103 GLU A O 1
ATOM 872 N N . GLN A 1 104 ? -21.676 7.769 17.257 1.00 65.50 104 GLN A N 1
ATOM 873 C CA . GLN A 1 104 ? -23.127 7.675 17.054 1.00 65.50 104 GLN A CA 1
ATOM 874 C C . GLN A 1 104 ? -23.858 6.848 18.118 1.00 65.50 104 GLN A C 1
ATOM 876 O O . GLN A 1 104 ? -25.037 7.081 18.337 1.00 65.50 104 GLN A O 1
ATOM 881 N N . GLN A 1 105 ? -23.202 5.878 18.759 1.00 57.66 105 GLN A N 1
ATOM 882 C CA . GLN A 1 105 ? -23.811 5.087 19.839 1.00 57.66 105 GLN A CA 1
ATOM 883 C C . GLN A 1 105 ? -23.803 5.814 21.190 1.00 57.66 105 GLN A C 1
ATOM 885 O O . GLN A 1 105 ? -24.525 5.415 22.099 1.00 57.66 105 GLN A O 1
ATOM 890 N N . SER A 1 106 ? -22.979 6.855 21.330 1.00 53.03 106 SER A N 1
ATOM 891 C CA . SER A 1 106 ? -22.858 7.667 22.545 1.00 53.03 106 SER A CA 1
ATOM 892 C C . SER A 1 106 ? -23.728 8.934 22.568 1.00 53.03 106 SER A C 1
ATOM 894 O O . SER A 1 106 ? -23.674 9.660 23.560 1.00 53.03 106 SER A O 1
ATOM 896 N N . ALA A 1 107 ? -24.475 9.221 21.497 1.00 50.25 107 ALA A N 1
ATOM 897 C CA . ALA A 1 107 ? -25.365 10.379 21.353 1.00 50.25 107 ALA A CA 1
ATOM 898 C C . ALA A 1 107 ? -26.835 9.942 21.363 1.00 50.25 107 ALA A C 1
ATOM 900 O O . ALA A 1 107 ? -27.657 10.699 21.924 1.00 50.25 107 ALA A O 1
#

Foldseek 3Di:
DQDPLNVLLVVLVVLLVVLVVLLVVLLVPPPDPVLSVVLLVVLVVQLVVLLVVLVVVVVVCCVVCVPDPDDPVSSVSVSVSVSSSSSSVSSNVSSVVVVVVVVVVVD

Radius of gyration: 17.48 Å; chains: 1; bounding box: 45×24×50 Å

Secondary structure (DSSP, 8-state):
---HHHHHHHHHHHHHHHHHHHHHHHHTT---HHHHHHHHHHHHHHHH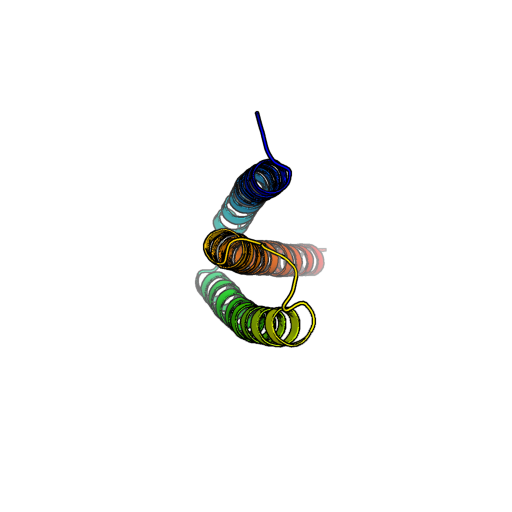HHHHHHHHHHHHHHHH-TT----HHHHHHHHHHHHHHHHHHHHHHHHHHHHHHHHHH--

Sequence (107 aa):
MITAEWSIVILFILLLLLSFYYYSKVIRRLDNTEEKNTILSQSYKYSYFTIVFSLLFIIVYQLTFYNYKISYVFILTVTAFVVLLVKQWTVIIMGNKVKAKCEQQSA

Organism: NCBI:txid1218173

pLDDT: mean 79.97, std 9.16, range [50.25, 93.44]